Protein AF-A0A2D6YQ91-F1 (afdb_monomer_lite)

Radius of gyration: 10.94 Å; chains: 1; bounding box: 30×21×25 Å

Foldseek 3Di:
DAPPDQAQPWFAEPVGIKGFHFWDQADDPVLPDDGHDDRFKTWTWIADPVRWIFTFIAGPRYTDGSGGPPD

Structure (mmCIF, N/CA/C/O backbone):
data_AF-A0A2D6YQ91-F1
#
_entry.id   AF-A0A2D6YQ91-F1
#
loop_
_atom_site.group_PDB
_atom_site.id
_atom_site.type_symbol
_atom_site.label_atom_id
_atom_site.label_alt_id
_atom_site.label_comp_id
_atom_site.label_asym_id
_atom_site.label_entity_id
_atom_site.label_seq_id
_atom_site.pdbx_PDB_ins_code
_atom_site.Cartn_x
_atom_site.Cartn_y
_atom_site.Cartn_z
_ato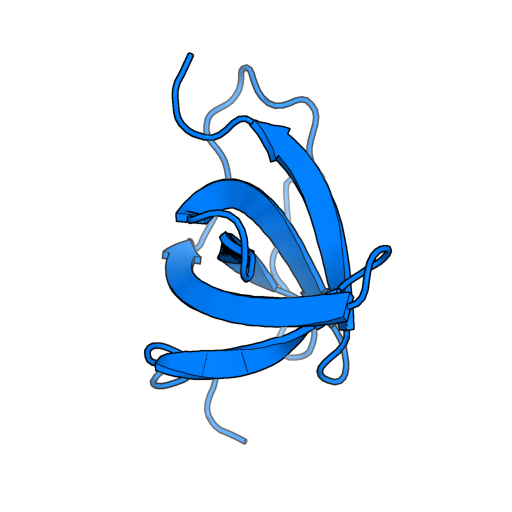m_site.occupancy
_atom_site.B_iso_or_equiv
_atom_site.auth_seq_id
_atom_site.auth_comp_id
_atom_site.auth_asym_id
_atom_site.auth_atom_id
_atom_site.pdbx_PDB_model_num
ATOM 1 N N . MET A 1 1 ? -15.988 -6.888 -7.159 1.00 48.44 1 MET A N 1
ATOM 2 C CA . MET A 1 1 ? -15.954 -5.435 -7.444 1.00 48.44 1 MET A CA 1
ATOM 3 C C . MET A 1 1 ? -15.074 -5.184 -8.666 1.00 48.44 1 MET A C 1
ATOM 5 O O . MET A 1 1 ? -14.188 -6.001 -8.898 1.00 48.44 1 MET A O 1
ATOM 9 N N . PRO A 1 2 ? -15.327 -4.164 -9.503 1.00 51.72 2 PRO A N 1
ATOM 10 C CA . PRO A 1 2 ? -14.395 -3.800 -10.569 1.00 51.72 2 PRO A CA 1
ATOM 11 C C . PRO A 1 2 ? -13.099 -3.240 -9.956 1.00 51.72 2 PRO A C 1
ATOM 13 O O . PRO A 1 2 ? -13.160 -2.375 -9.093 1.00 51.72 2 PRO A O 1
ATOM 16 N N . LEU A 1 3 ? -11.944 -3.731 -10.418 1.00 53.53 3 LEU A N 1
ATOM 17 C CA . LEU A 1 3 ? -10.583 -3.343 -9.994 1.00 53.53 3 LEU A CA 1
ATOM 18 C C . LEU A 1 3 ? -10.263 -1.838 -10.138 1.00 53.53 3 LEU A C 1
ATOM 20 O O . LEU A 1 3 ? -9.216 -1.389 -9.691 1.00 53.53 3 LEU A O 1
ATOM 24 N N . PHE A 1 4 ? -11.120 -1.069 -10.808 1.00 55.25 4 PHE A N 1
ATOM 25 C CA . PHE A 1 4 ? -10.749 0.210 -11.412 1.00 55.25 4 PHE A CA 1
ATOM 26 C C . PHE A 1 4 ? -10.892 1.441 -10.514 1.00 55.25 4 PHE A C 1
ATOM 28 O O . PHE A 1 4 ? -10.515 2.520 -10.956 1.00 55.25 4 PHE A O 1
ATOM 35 N N . ASP A 1 5 ? -11.389 1.312 -9.282 1.00 66.56 5 ASP A N 1
ATOM 36 C CA . ASP A 1 5 ? -11.569 2.484 -8.415 1.00 66.56 5 ASP A CA 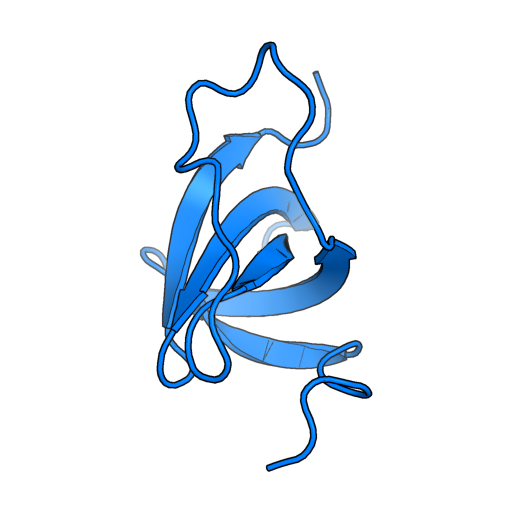1
ATOM 37 C C . ASP A 1 5 ? -11.338 2.167 -6.935 1.00 66.56 5 ASP A C 1
ATOM 39 O O . ASP A 1 5 ? -12.224 2.274 -6.093 1.00 66.56 5 ASP A O 1
ATOM 43 N N . MET A 1 6 ? -10.137 1.679 -6.619 1.00 74.25 6 MET A N 1
ATOM 44 C CA . MET A 1 6 ? -9.708 1.491 -5.225 1.00 74.25 6 MET A CA 1
ATOM 45 C C . MET A 1 6 ? -8.934 2.689 -4.689 1.00 74.25 6 MET A C 1
ATOM 47 O O . MET A 1 6 ? -8.569 2.706 -3.522 1.00 74.25 6 MET A O 1
ATOM 51 N N . ARG A 1 7 ? -8.699 3.712 -5.511 1.00 80.50 7 ARG A N 1
ATOM 52 C CA . ARG A 1 7 ? -8.022 4.926 -5.069 1.00 80.50 7 ARG A CA 1
ATOM 53 C C . ARG A 1 7 ? -8.877 5.657 -4.033 1.00 80.50 7 ARG A C 1
ATOM 55 O O . ARG A 1 7 ? -10.077 5.823 -4.208 1.00 80.50 7 ARG A O 1
ATOM 62 N N . GLY A 1 8 ? -8.251 6.094 -2.948 1.00 83.81 8 GLY A N 1
ATOM 63 C CA . GLY A 1 8 ? -8.915 6.721 -1.808 1.00 83.81 8 GLY A CA 1
ATOM 64 C C . GLY A 1 8 ? -9.588 5.736 -0.849 1.00 83.81 8 GLY A C 1
ATOM 65 O O . GLY A 1 8 ? -10.075 6.171 0.193 1.00 83.81 8 GLY A O 1
ATOM 66 N N . MET A 1 9 ? -9.597 4.435 -1.159 1.00 89.12 9 MET A N 1
ATOM 67 C CA . MET A 1 9 ? -10.138 3.401 -0.282 1.00 89.12 9 MET A CA 1
ATOM 68 C C . MET A 1 9 ? -9.219 3.159 0.915 1.00 89.12 9 MET A C 1
ATOM 70 O O . MET A 1 9 ? -7.997 3.139 0.779 1.00 89.12 9 MET A O 1
ATOM 74 N N . GLU A 1 10 ? -9.830 2.914 2.070 1.00 92.56 10 GLU A N 1
ATOM 75 C CA . GLU A 1 10 ? -9.139 2.449 3.268 1.00 92.56 10 GLU A CA 1
ATOM 76 C C . GLU A 1 10 ? -9.136 0.914 3.331 1.00 92.56 10 GLU A C 1
ATOM 78 O O . GLU A 1 10 ? -10.170 0.250 3.128 1.00 92.56 10 GLU A O 1
ATOM 83 N N . VAL A 1 11 ? -7.950 0.370 3.588 1.00 91.69 11 VAL A N 1
ATOM 84 C CA . VAL A 1 11 ? -7.658 -1.061 3.709 1.00 91.69 11 VAL A CA 1
ATOM 85 C C . VAL A 1 11 ? -6.837 -1.318 4.973 1.00 91.69 11 VAL A C 1
ATOM 87 O O . VAL A 1 11 ? -6.145 -0.428 5.463 1.00 91.69 11 VAL A O 1
ATOM 90 N N . ASP A 1 12 ? -6.905 -2.535 5.498 1.00 94.50 12 ASP A N 1
ATOM 91 C CA . ASP A 1 12 ? -6.194 -2.933 6.709 1.00 94.50 12 ASP A CA 1
ATOM 92 C C . ASP A 1 12 ? -4.702 -3.108 6.404 1.00 94.50 12 ASP A C 1
ATOM 94 O O . ASP A 1 12 ? -4.309 -4.018 5.672 1.00 94.50 12 ASP A O 1
ATOM 98 N N . GLY A 1 13 ? -3.855 -2.233 6.940 1.00 91.44 13 GLY A N 1
ATOM 99 C CA . GLY A 1 13 ? -2.403 -2.383 6.907 1.00 91.44 13 GLY A CA 1
ATOM 100 C C . GLY A 1 13 ? -1.858 -3.126 8.136 1.00 91.44 13 GLY A C 1
ATOM 101 O O . GLY A 1 13 ? -2.583 -3.383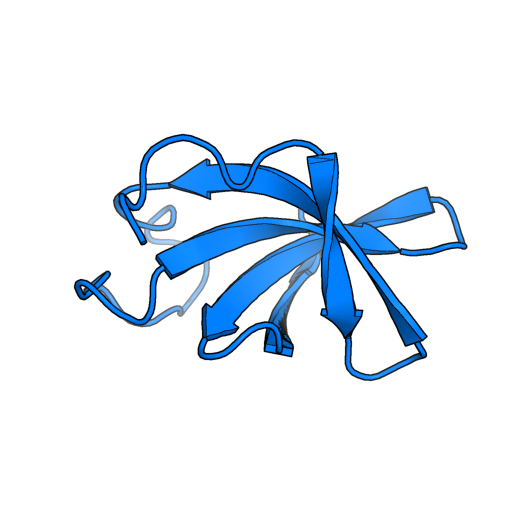 9.097 1.00 91.44 13 GLY A O 1
ATOM 102 N N . PRO A 1 14 ? -0.554 -3.458 8.147 1.00 88.94 14 PRO A N 1
ATOM 103 C CA . PRO A 1 14 ? 0.078 -4.206 9.236 1.00 88.94 14 PRO A CA 1
ATOM 104 C C . PRO A 1 14 ? 0.141 -3.437 10.565 1.00 88.94 14 PRO A C 1
ATOM 106 O O . PRO A 1 14 ? 0.150 -4.056 11.625 1.00 88.94 14 PRO A O 1
ATOM 109 N N . GLU A 1 15 ? 0.201 -2.105 10.510 1.00 89.31 15 GLU A N 1
ATOM 110 C CA . GLU A 1 15 ? 0.291 -1.222 11.685 1.00 89.31 15 GLU A CA 1
ATOM 111 C C . GLU A 1 15 ? -1.023 -0.471 11.966 1.00 89.31 15 GLU A C 1
ATOM 113 O O . GLU A 1 15 ? -1.115 0.258 12.948 1.00 89.31 15 GLU A O 1
ATOM 118 N N . GLY A 1 16 ? -2.040 -0.644 11.120 1.00 91.19 16 GLY A N 1
ATOM 119 C CA . GLY A 1 16 ? -3.278 0.130 11.160 1.00 91.19 16 GLY A CA 1
ATOM 120 C C . GLY A 1 16 ? -3.861 0.353 9.764 1.00 91.19 16 GLY A C 1
ATOM 121 O O . GLY A 1 16 ? -3.287 -0.121 8.778 1.00 91.19 16 GLY A O 1
ATOM 122 N N . PRO A 1 17 ? -5.004 1.047 9.662 1.00 93.62 17 PRO A N 1
ATOM 123 C CA . PRO A 1 17 ? -5.618 1.359 8.379 1.00 93.62 17 PRO A CA 1
ATOM 124 C C . PRO A 1 17 ? -4.677 2.192 7.500 1.00 93.62 17 PRO A C 1
ATOM 126 O O . PRO A 1 17 ? -3.944 3.061 7.974 1.00 93.62 17 PRO A O 1
ATOM 129 N N . VAL A 1 18 ? -4.705 1.921 6.198 1.00 94.31 18 VAL A N 1
ATOM 130 C CA . VAL A 1 18 ? -3.938 2.658 5.191 1.00 94.31 18 VAL A CA 1
ATOM 131 C C . VAL A 1 18 ? -4.824 3.041 4.017 1.00 94.31 18 VAL A C 1
ATOM 133 O O . VAL A 1 18 ? -5.754 2.322 3.645 1.00 94.31 18 VAL A O 1
ATOM 136 N N . GLN A 1 19 ? -4.517 4.178 3.405 1.00 94.50 19 GLN A N 1
ATOM 137 C CA . GLN A 1 19 ? -5.258 4.708 2.270 1.00 94.50 19 GLN A CA 1
ATOM 138 C C . GLN A 1 19 ? -4.562 4.358 0.960 1.00 94.50 19 GLN A C 1
ATOM 140 O O . GLN A 1 19 ? -3.378 4.635 0.794 1.00 94.50 19 GLN A O 1
ATOM 145 N N . VAL A 1 20 ? -5.294 3.789 0.006 1.00 91.44 20 VAL A N 1
ATOM 146 C CA . VAL A 1 20 ? -4.774 3.487 -1.333 1.00 91.44 20 VAL A CA 1
ATOM 147 C C . VAL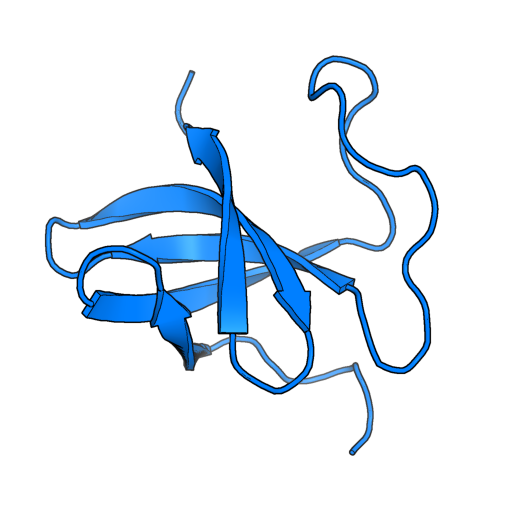 A 1 20 ? -4.624 4.780 -2.140 1.00 91.44 20 VAL A C 1
ATOM 149 O O . VAL A 1 20 ? -5.606 5.448 -2.455 1.00 91.44 20 VAL A O 1
ATOM 152 N N . GLU A 1 21 ? -3.399 5.121 -2.521 1.00 90.38 21 GLU A N 1
ATOM 153 C CA . GLU A 1 21 ? -3.060 6.341 -3.270 1.00 90.38 21 GLU A CA 1
ATOM 154 C C . GLU A 1 21 ? -2.947 6.085 -4.778 1.00 90.38 21 GLU A C 1
ATOM 156 O O . GLU A 1 21 ? -3.338 6.931 -5.590 1.00 90.38 21 GLU A O 1
ATOM 161 N N . ALA A 1 22 ? -2.457 4.903 -5.159 1.00 86.69 22 ALA A N 1
ATOM 162 C CA . ALA A 1 22 ? -2.317 4.480 -6.548 1.00 86.69 22 ALA A CA 1
ATOM 163 C C . ALA A 1 22 ? -2.451 2.959 -6.688 1.00 86.69 22 ALA A C 1
ATOM 165 O O . ALA A 1 22 ? -2.172 2.206 -5.758 1.00 86.69 22 ALA A O 1
ATOM 166 N N . THR A 1 23 ? -2.846 2.508 -7.876 1.00 83.25 23 THR A N 1
ATOM 167 C CA . THR A 1 23 ? -2.916 1.089 -8.248 1.00 83.25 23 THR A CA 1
ATOM 168 C C . THR A 1 23 ? -2.082 0.849 -9.498 1.00 83.25 23 THR A C 1
ATOM 170 O O . THR A 1 23 ? -2.174 1.622 -10.454 1.00 83.25 23 THR A O 1
ATOM 173 N N . PHE A 1 24 ? -1.322 -0.238 -9.530 1.00 75.88 24 PHE A N 1
ATOM 174 C CA . PHE A 1 24 ? -0.439 -0.602 -10.632 1.00 75.88 24 PHE A CA 1
ATOM 175 C C . PHE A 1 24 ? -0.839 -1.939 -11.247 1.00 75.88 24 PHE A C 1
ATOM 177 O O . PHE A 1 24 ? -1.309 -2.845 -10.563 1.00 75.88 24 PHE A O 1
ATOM 184 N N . ALA A 1 25 ? -0.581 -2.085 -12.547 1.00 67.00 25 ALA A N 1
ATOM 185 C CA . ALA A 1 25 ? -0.671 -3.378 -13.221 1.00 67.00 25 ALA A CA 1
ATOM 186 C C . ALA A 1 25 ? 0.530 -4.290 -12.892 1.00 67.00 25 ALA A C 1
ATOM 188 O O . ALA A 1 25 ? 0.403 -5.513 -12.942 1.00 67.00 25 ALA A O 1
ATOM 189 N N . ALA A 1 26 ? 1.679 -3.699 -12.548 1.00 63.62 26 ALA A N 1
ATOM 190 C CA . ALA A 1 26 ? 2.908 -4.370 -12.129 1.00 63.62 26 ALA A CA 1
ATOM 191 C C . ALA A 1 26 ? 3.804 -3.387 -11.352 1.00 63.62 26 ALA A C 1
ATOM 193 O O . ALA A 1 26 ? 3.739 -2.181 -11.597 1.00 63.62 26 ALA A O 1
ATOM 194 N N . LEU A 1 27 ? 4.644 -3.892 -10.443 1.00 59.72 27 LEU A N 1
ATOM 195 C CA . LEU A 1 27 ? 5.678 -3.089 -9.778 1.00 59.72 27 LEU A CA 1
ATOM 196 C C . LEU A 1 27 ? 6.911 -2.891 -10.681 1.00 59.72 27 LEU A C 1
ATOM 198 O O . LEU A 1 27 ? 7.173 -3.741 -11.539 1.00 59.72 27 LEU A O 1
ATOM 202 N N . PRO A 1 28 ? 7.699 -1.818 -10.470 1.00 57.88 28 PRO A N 1
ATOM 203 C CA . PRO A 1 28 ? 9.018 -1.674 -11.076 1.00 57.88 28 PRO A CA 1
ATOM 204 C C . PRO A 1 28 ? 9.926 -2.875 -10.742 1.00 57.88 28 PRO A C 1
ATOM 206 O O . PRO A 1 28 ? 9.825 -3.427 -9.642 1.00 57.88 28 PRO A O 1
ATOM 209 N N . PRO A 1 29 ? 10.826 -3.281 -11.658 1.00 57.25 29 PRO A N 1
ATOM 210 C CA . PRO A 1 29 ? 11.631 -4.503 -11.533 1.00 57.25 29 PRO A CA 1
ATOM 211 C C . PRO A 1 29 ? 12.510 -4.564 -10.273 1.00 57.25 29 PRO A C 1
ATOM 213 O O . PRO A 1 29 ? 12.835 -5.659 -9.818 1.00 57.25 29 PRO A O 1
ATOM 216 N N . ASP A 1 30 ? 12.834 -3.419 -9.673 1.00 60.97 30 ASP A N 1
ATOM 217 C CA . ASP A 1 30 ? 13.724 -3.331 -8.511 1.00 60.97 30 ASP A CA 1
ATOM 218 C C . ASP A 1 30 ? 13.036 -3.621 -7.161 1.00 60.97 30 ASP A C 1
ATOM 220 O O . ASP A 1 30 ? 13.707 -3.732 -6.142 1.00 60.97 30 ASP A O 1
ATOM 224 N N . HIS A 1 31 ? 11.708 -3.793 -7.126 1.00 59.53 31 HIS A N 1
ATOM 225 C CA . HIS A 1 31 ? 10.944 -3.890 -5.870 1.00 59.53 31 HIS A CA 1
ATOM 226 C C . HIS A 1 31 ? 10.639 -5.322 -5.390 1.00 59.53 31 HIS A C 1
ATOM 228 O O . HIS A 1 31 ? 9.830 -5.509 -4.483 1.00 59.53 31 HIS A O 1
ATOM 234 N N . GLY A 1 32 ? 11.261 -6.355 -5.980 1.00 54.28 32 GLY A N 1
ATOM 235 C CA . GLY A 1 32 ? 11.214 -7.746 -5.479 1.00 54.28 32 GLY A CA 1
ATOM 236 C C . GLY A 1 32 ? 9.815 -8.380 -5.348 1.00 54.28 32 GLY A C 1
ATOM 237 O O . GLY A 1 32 ? 9.674 -9.455 -4.764 1.00 54.28 32 GLY A O 1
ATOM 238 N N . GLY A 1 33 ? 8.775 -7.716 -5.858 1.00 55.41 33 GLY A N 1
ATOM 239 C CA . GLY A 1 33 ? 7.381 -8.098 -5.682 1.00 55.41 33 GLY A CA 1
ATOM 240 C C . GLY A 1 33 ? 6.900 -9.138 -6.702 1.00 55.41 33 GLY A C 1
ATOM 241 O O . GLY A 1 33 ? 7.508 -9.313 -7.761 1.00 55.41 33 GLY A O 1
ATOM 242 N N . PRO A 1 34 ? 5.782 -9.833 -6.427 1.00 55.34 34 PRO A N 1
ATOM 243 C CA . PRO A 1 34 ? 5.181 -10.769 -7.374 1.00 55.34 34 PRO A CA 1
ATOM 244 C C . PRO A 1 34 ? 4.803 -10.061 -8.684 1.00 55.34 34 PRO A C 1
ATOM 246 O O . PRO A 1 34 ? 4.172 -9.010 -8.661 1.00 55.34 34 PRO A O 1
ATOM 249 N N . THR A 1 35 ? 5.130 -10.660 -9.830 1.00 56.75 35 THR A N 1
ATOM 250 C CA . THR A 1 35 ? 4.946 -10.064 -11.170 1.00 56.75 35 THR A CA 1
ATOM 251 C C . THR A 1 35 ? 3.479 -9.948 -11.614 1.00 56.75 35 THR A C 1
ATOM 253 O O . THR A 1 35 ? 3.202 -9.374 -12.663 1.00 56.75 35 THR A O 1
ATOM 256 N N . ILE A 1 36 ? 2.525 -10.526 -10.874 1.00 54.97 36 ILE A N 1
ATOM 257 C CA . ILE A 1 36 ? 1.176 -10.786 -11.392 1.00 54.97 36 ILE A CA 1
ATOM 258 C C . ILE A 1 36 ? 0.114 -10.215 -10.451 1.00 54.97 36 ILE A C 1
ATOM 260 O O . ILE A 1 36 ? -0.134 -10.758 -9.374 1.00 54.97 36 ILE A O 1
ATOM 264 N N . CYS A 1 37 ? -0.551 -9.151 -10.905 1.00 60.62 37 CYS A N 1
ATOM 265 C CA . CYS A 1 37 ? -1.857 -8.748 -10.394 1.00 60.62 37 CYS A CA 1
ATOM 266 C C . CYS A 1 37 ? -2.922 -9.737 -10.895 1.00 60.62 37 CYS A C 1
ATOM 268 O O . CYS A 1 37 ? -2.967 -10.071 -12.080 1.00 60.62 37 CYS A O 1
ATOM 270 N N . THR A 1 38 ? -3.791 -10.206 -10.008 1.00 64.31 38 THR A N 1
ATOM 271 C CA . THR A 1 38 ? -4.983 -10.991 -10.346 1.00 64.31 38 THR A CA 1
ATOM 272 C C . THR A 1 38 ? -6.237 -10.132 -10.162 1.00 64.31 38 THR A C 1
ATOM 274 O O . THR A 1 38 ? -6.172 -8.959 -9.801 1.00 64.31 38 THR A O 1
ATOM 277 N N . ARG A 1 39 ? -7.421 -10.702 -10.415 1.00 64.56 39 ARG A N 1
ATOM 278 C CA . ARG A 1 39 ? -8.694 -10.000 -10.185 1.00 64.56 39 ARG A CA 1
ATOM 279 C C . ARG A 1 39 ? -8.913 -9.607 -8.717 1.00 64.56 39 ARG A C 1
ATOM 281 O O . ARG A 1 39 ? -9.648 -8.660 -8.454 1.00 64.56 39 ARG A O 1
ATOM 288 N N . GLU A 1 40 ? -8.308 -10.351 -7.801 1.00 70.06 40 GLU A N 1
ATOM 289 C CA . GLU A 1 40 ? -8.530 -10.260 -6.352 1.00 70.06 40 GLU A CA 1
ATOM 290 C C . GLU A 1 40 ? -7.315 -9.686 -5.617 1.00 70.06 40 GLU A C 1
ATOM 292 O O . GLU A 1 40 ? -7.414 -9.301 -4.457 1.00 70.06 40 GLU A O 1
ATOM 297 N N . ARG A 1 41 ? -6.182 -9.576 -6.318 1.00 77.31 41 ARG A N 1
ATOM 298 C CA . ARG A 1 41 ? -4.904 -9.149 -5.767 1.00 77.31 41 ARG A CA 1
ATOM 299 C C . ARG A 1 41 ? -4.228 -8.167 -6.709 1.00 77.31 41 ARG A C 1
ATOM 301 O O . ARG A 1 41 ? -3.952 -8.505 -7.856 1.00 77.31 41 ARG A O 1
ATOM 308 N N . PHE A 1 42 ? -3.908 -6.977 -6.233 1.00 79.75 42 PHE A N 1
ATOM 309 C CA . PHE A 1 42 ? -3.285 -5.945 -7.057 1.00 79.75 42 PHE A CA 1
ATOM 310 C C . PHE A 1 42 ? -2.187 -5.219 -6.292 1.00 79.75 42 PHE A C 1
ATOM 312 O O . PHE A 1 42 ? -2.142 -5.218 -5.064 1.00 79.75 42 PHE A O 1
ATOM 319 N N . LEU A 1 43 ? -1.286 -4.609 -7.049 1.00 85.56 43 LEU A N 1
ATOM 320 C CA . LEU A 1 43 ? -0.182 -3.827 -6.516 1.00 85.56 43 LEU A CA 1
ATOM 321 C C . LEU A 1 43 ? -0.598 -2.363 -6.436 1.00 85.56 43 LEU A C 1
ATOM 323 O O . LEU A 1 43 ? -1.330 -1.873 -7.297 1.00 85.56 43 LEU A O 1
ATOM 327 N N . GLY A 1 44 ? -0.130 -1.651 -5.421 1.00 87.62 44 GLY A N 1
ATOM 328 C CA . GLY A 1 44 ? -0.459 -0.246 -5.252 1.00 87.62 44 GLY A CA 1
ATOM 329 C C . GLY A 1 44 ? 0.497 0.490 -4.335 1.00 87.62 44 GLY A C 1
ATOM 330 O O . GLY A 1 44 ? 1.378 -0.101 -3.714 1.00 87.62 44 GLY A O 1
ATOM 331 N N . GLU A 1 45 ? 0.300 1.797 -4.266 1.00 91.50 45 GLU A N 1
ATOM 332 C CA . GLU A 1 45 ? 0.842 2.627 -3.200 1.00 91.50 45 GLU A CA 1
ATOM 333 C C . GLU A 1 45 ? -0.238 2.859 -2.162 1.00 91.50 45 GLU A C 1
ATOM 335 O O . GLU A 1 45 ? -1.385 3.167 -2.499 1.00 91.50 45 GLU A O 1
ATOM 340 N N . VAL A 1 46 ? 0.153 2.740 -0.903 1.00 93.00 46 VAL A N 1
ATOM 341 C CA . VAL A 1 46 ? -0.686 3.062 0.241 1.00 93.00 46 VAL A CA 1
ATOM 342 C C . VAL A 1 46 ? 0.011 4.082 1.126 1.00 93.00 46 VAL A C 1
ATOM 344 O O . VAL A 1 46 ? 1.240 4.119 1.198 1.00 93.00 46 VAL A O 1
ATOM 347 N N . ARG A 1 47 ? -0.776 4.909 1.805 1.00 95.06 47 ARG A N 1
ATOM 348 C CA . ARG A 1 47 ? -0.311 5.881 2.788 1.00 95.06 47 ARG A CA 1
ATOM 349 C C . ARG A 1 47 ? -0.841 5.507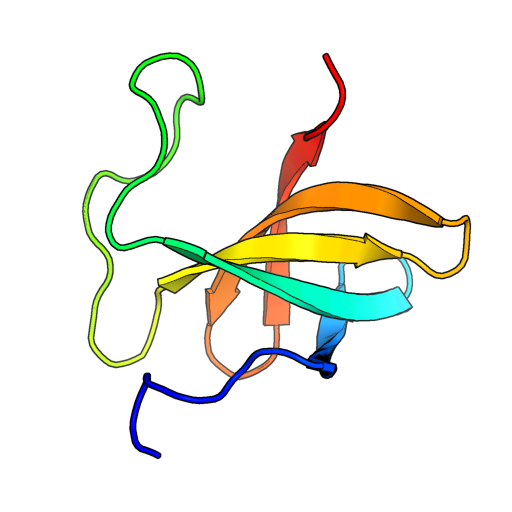 4.163 1.00 95.06 47 ARG A C 1
ATOM 351 O O . ARG A 1 47 ? -2.041 5.282 4.310 1.00 95.06 47 ARG A O 1
ATOM 358 N N . ASP A 1 48 ? 0.046 5.440 5.145 1.00 93.12 48 ASP A N 1
ATOM 359 C CA . ASP A 1 48 ? -0.341 5.207 6.537 1.00 93.12 48 ASP A CA 1
ATOM 360 C C . ASP A 1 48 ? -0.770 6.496 7.257 1.00 93.12 48 ASP A C 1
ATOM 362 O O . ASP A 1 48 ? -0.658 7.601 6.722 1.00 93.12 48 ASP A O 1
ATOM 366 N N . GLU A 1 49 ? -1.265 6.362 8.489 1.00 90.19 49 GLU A N 1
ATOM 367 C CA . GLU A 1 49 ? -1.682 7.502 9.319 1.00 90.19 49 GLU A CA 1
ATOM 368 C C . GLU A 1 49 ? -0.530 8.465 9.649 1.00 90.19 49 GLU A C 1
ATOM 370 O O . GLU A 1 49 ? -0.757 9.655 9.870 1.00 90.19 49 GLU A O 1
ATOM 375 N N . ALA A 1 50 ? 0.714 7.976 9.645 1.00 90.75 50 ALA A N 1
ATOM 376 C CA . ALA A 1 50 ? 1.906 8.802 9.818 1.00 90.75 50 ALA A CA 1
ATOM 377 C C . ALA A 1 50 ? 2.286 9.568 8.534 1.00 90.75 50 ALA A C 1
ATOM 379 O O . ALA A 1 50 ? 3.240 10.348 8.540 1.00 90.75 50 ALA A O 1
ATOM 380 N N . GLY A 1 51 ? 1.549 9.367 7.438 1.00 91.12 51 GLY A N 1
ATOM 381 C CA . GLY A 1 51 ? 1.781 9.995 6.144 1.00 91.12 51 GLY A CA 1
ATOM 382 C C . GLY A 1 51 ? 2.898 9.346 5.324 1.00 91.12 51 GLY A C 1
ATOM 383 O O . GLY A 1 51 ? 3.239 9.880 4.269 1.00 91.12 51 GLY A O 1
ATOM 384 N N . ARG A 1 52 ? 3.461 8.215 5.770 1.00 92.88 52 ARG A N 1
ATOM 385 C CA . ARG A 1 52 ? 4.508 7.480 5.044 1.00 92.88 52 ARG A CA 1
ATOM 386 C C . ARG A 1 52 ? 3.873 6.692 3.902 1.00 92.88 52 ARG A C 1
ATOM 388 O O . ARG A 1 52 ? 2.791 6.119 4.066 1.00 92.88 52 ARG A O 1
ATOM 395 N N . ARG A 1 53 ? 4.546 6.650 2.751 1.00 92.56 53 ARG A N 1
ATOM 396 C CA . ARG A 1 53 ? 4.078 5.924 1.566 1.00 92.56 53 ARG A CA 1
ATOM 397 C C . ARG A 1 53 ? 4.803 4.596 1.419 1.00 92.56 53 ARG A C 1
ATOM 399 O O . ARG A 1 53 ? 6.020 4.510 1.575 1.00 92.56 53 ARG A O 1
ATOM 406 N N . TRP A 1 54 ? 4.041 3.573 1.065 1.00 91.75 54 TRP A N 1
ATOM 407 C CA . TRP A 1 54 ? 4.512 2.202 0.940 1.00 91.75 54 TRP A CA 1
ATOM 408 C C . TRP A 1 54 ? 4.017 1.599 -0.364 1.00 91.75 54 TRP A C 1
ATOM 410 O O . TRP A 1 54 ? 2.842 1.737 -0.707 1.00 91.75 54 TRP A O 1
ATOM 420 N N . HIS A 1 55 ? 4.876 0.861 -1.062 1.00 90.44 55 HIS A N 1
ATOM 421 C CA . HIS A 1 55 ? 4.400 -0.104 -2.044 1.00 90.44 55 HIS A CA 1
ATOM 422 C C . HIS A 1 55 ? 3.796 -1.285 -1.303 1.00 90.44 55 HIS A C 1
ATOM 424 O O . HIS A 1 55 ? 4.404 -1.832 -0.382 1.00 90.44 55 HIS A O 1
ATOM 430 N N . ALA A 1 56 ? 2.601 -1.693 -1.707 1.00 89.69 56 ALA A N 1
ATOM 431 C CA . ALA A 1 56 ? 1.878 -2.775 -1.072 1.00 89.69 56 ALA A CA 1
ATOM 432 C C . ALA A 1 56 ? 1.241 -3.713 -2.096 1.00 89.69 56 ALA A C 1
ATOM 434 O O . ALA A 1 56 ? 0.838 -3.314 -3.191 1.00 89.69 56 ALA A O 1
ATOM 435 N N . MET A 1 57 ? 1.124 -4.975 -1.697 1.00 89.06 57 MET A N 1
ATOM 436 C CA . MET A 1 57 ? 0.187 -5.910 -2.298 1.00 89.06 57 MET A CA 1
ATOM 437 C C . MET A 1 57 ? -1.136 -5.804 -1.548 1.00 89.06 57 MET A C 1
ATOM 439 O O . MET A 1 57 ? -1.139 -5.932 -0.325 1.00 89.06 57 MET A O 1
ATOM 443 N N . ILE A 1 58 ? -2.236 -5.589 -2.263 1.00 87.56 58 ILE A N 1
ATOM 444 C CA . ILE A 1 58 ? -3.566 -5.457 -1.675 1.00 87.56 58 ILE A CA 1
ATOM 445 C C . ILE A 1 58 ? -4.434 -6.632 -2.128 1.00 87.56 58 ILE A C 1
ATOM 447 O O . ILE A 1 58 ? -4.575 -6.884 -3.325 1.00 87.56 58 ILE A O 1
ATOM 451 N N . GLU A 1 59 ? -5.001 -7.352 -1.164 1.00 86.50 59 GLU A N 1
ATOM 452 C CA . GLU A 1 59 ? -5.863 -8.524 -1.354 1.00 86.50 59 GLU A CA 1
ATOM 453 C C . GLU A 1 59 ? -6.946 -8.517 -0.273 1.00 86.50 59 GLU A C 1
ATOM 455 O O . GLU A 1 59 ? -6.638 -8.280 0.888 1.00 86.50 59 GLU A O 1
ATOM 460 N N . ASP A 1 60 ? -8.214 -8.719 -0.640 1.00 84.81 60 ASP A N 1
ATOM 461 C CA . ASP A 1 60 ? -9.340 -8.782 0.312 1.00 84.81 60 ASP A CA 1
ATOM 462 C C . ASP A 1 60 ? -9.393 -7.635 1.343 1.00 84.81 60 ASP A C 1
ATOM 464 O O . ASP A 1 60 ? -9.729 -7.827 2.509 1.00 84.81 60 ASP A O 1
ATOM 468 N N . ARG A 1 61 ? -9.093 -6.405 0.899 1.00 86.06 61 ARG A N 1
ATOM 469 C CA . ARG A 1 61 ? -8.982 -5.198 1.746 1.00 86.06 61 ARG A CA 1
ATOM 470 C C . ARG A 1 61 ? -7.855 -5.237 2.781 1.00 86.06 61 ARG A C 1
ATOM 472 O O . ARG A 1 61 ? -7.886 -4.444 3.713 1.00 86.06 61 ARG A O 1
ATOM 479 N N . GLN A 1 62 ? -6.855 -6.086 2.596 1.00 89.44 62 GLN A N 1
ATOM 480 C CA . GLN A 1 62 ? -5.633 -6.109 3.391 1.00 89.44 62 GLN A CA 1
ATOM 481 C C . GLN A 1 62 ? -4.453 -5.648 2.543 1.00 89.44 62 GLN A C 1
ATOM 483 O O . GLN A 1 62 ? -4.271 -6.119 1.423 1.00 89.44 62 GLN A O 1
ATOM 488 N N . ALA A 1 63 ? -3.642 -4.741 3.079 1.00 90.69 63 ALA A N 1
ATOM 489 C CA . ALA A 1 63 ? -2.406 -4.274 2.476 1.00 90.69 63 ALA A CA 1
ATOM 490 C C . ALA A 1 63 ? -1.202 -4.932 3.155 1.00 90.69 63 ALA A C 1
ATOM 492 O O . ALA A 1 63 ? -0.989 -4.809 4.360 1.00 90.69 63 ALA A O 1
ATOM 493 N N . ARG A 1 64 ? -0.357 -5.582 2.357 1.00 90.62 64 ARG A N 1
ATOM 494 C CA . ARG A 1 64 ? 0.948 -6.088 2.781 1.00 90.62 64 ARG A CA 1
ATOM 495 C C . ARG A 1 64 ? 2.049 -5.227 2.183 1.00 90.62 64 ARG A C 1
ATOM 497 O O . ARG A 1 64 ? 2.203 -5.204 0.964 1.00 90.62 64 ARG A O 1
ATOM 504 N N . PHE A 1 65 ? 2.835 -4.575 3.034 1.00 89.44 65 PHE A N 1
ATOM 505 C CA . PHE A 1 65 ? 3.938 -3.724 2.591 1.00 89.44 65 PHE A CA 1
ATOM 506 C C . PHE A 1 65 ? 5.049 -4.554 1.942 1.00 89.44 65 PHE A C 1
ATOM 508 O O . PHE A 1 65 ? 5.420 -5.627 2.426 1.00 89.44 65 PHE A O 1
ATOM 515 N N . LEU A 1 66 ? 5.551 -4.043 0.824 1.00 86.19 66 LEU A N 1
ATOM 516 C CA . LEU A 1 66 ? 6.634 -4.608 0.025 1.00 86.19 66 LEU A CA 1
ATOM 517 C C . LEU A 1 66 ? 7.908 -3.760 0.157 1.00 86.19 66 LEU A C 1
ATOM 519 O O . LEU A 1 66 ? 9.002 -4.308 0.085 1.00 86.19 66 LEU A O 1
ATOM 523 N N . GLY A 1 67 ? 7.762 -2.457 0.413 1.00 86.69 67 GLY A N 1
ATOM 524 C CA . GLY A 1 67 ? 8.855 -1.513 0.650 1.00 86.69 67 GLY A CA 1
ATOM 525 C C . GLY A 1 67 ? 8.346 -0.069 0.759 1.00 86.69 67 GLY A C 1
ATOM 526 O O . GLY A 1 67 ? 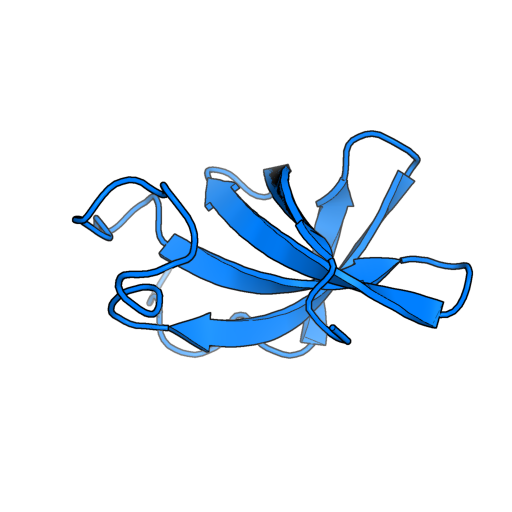7.167 0.173 0.474 1.00 86.69 67 GLY A O 1
ATOM 527 N N . PRO A 1 68 ? 9.182 0.882 1.213 1.00 88.44 68 PRO A N 1
ATOM 528 C CA . PRO A 1 68 ? 8.859 2.307 1.159 1.00 88.44 68 PRO A CA 1
ATOM 529 C C . PRO A 1 68 ? 8.730 2.770 -0.300 1.00 88.44 68 PRO A C 1
ATOM 531 O O . PRO A 1 68 ? 9.462 2.298 -1.161 1.00 88.44 68 PRO A O 1
ATOM 534 N N . ALA A 1 69 ? 7.786 3.673 -0.574 1.00 85.75 69 ALA A N 1
ATOM 535 C CA . ALA A 1 69 ? 7.572 4.208 -1.924 1.00 85.75 69 ALA A CA 1
ATOM 536 C C . ALA A 1 69 ? 8.388 5.477 -2.220 1.00 85.75 69 ALA A C 1
ATOM 538 O O . ALA A 1 69 ? 8.575 5.829 -3.384 1.00 85.75 69 ALA A O 1
ATOM 539 N N . ASP A 1 70 ? 8.841 6.163 -1.171 1.00 79.62 70 ASP A N 1
ATOM 540 C CA . ASP A 1 70 ? 9.711 7.332 -1.247 1.00 79.62 70 ASP A CA 1
ATOM 541 C C . ASP A 1 70 ? 11.151 6.880 -0.913 1.00 79.62 70 ASP A C 1
ATOM 543 O O . ASP A 1 70 ? 11.562 6.949 0.246 1.00 79.62 70 ASP A O 1
ATOM 547 N N . ASP A 1 71 ? 11.870 6.342 -1.904 1.00 61.50 71 ASP A N 1
ATOM 548 C CA . ASP A 1 71 ? 13.316 6.036 -1.838 1.00 61.50 71 ASP A CA 1
ATOM 549 C C . ASP A 1 71 ? 14.137 7.191 -2.448 1.00 61.50 71 ASP A C 1
ATOM 551 O O . ASP A 1 71 ? 13.731 7.703 -3.523 1.00 61.50 71 ASP A O 1
#

Sequence (71 aa):
MPLFDMRGMEVDGPEGPVQVEATFAALPPDHGGPTICTRERFLGEVRDEAGRRWHAMIEDRQARFLGPADD

pLDDT: mean 79.29, std 14.46, range [48.44, 95.06]

Secondary structure (DSSP, 8-state):
--TT--TT-EEE-SSSEEEEEEEESS--GGG---S---SSEEEEEEE-TT--EEEEEEETTEEEEEEES--